Protein AF-A0A0C1UDI4-F1 (afdb_monomer_lite)

InterPro domains:
  IPR036388 Winged helix-like DNA-binding domain superfamily [G3DSA:1.10.10.10] (1-84)
  IPR036390 Winged helix DNA-binding domain superfamily [SSF46785] (1-79)
  IPR052067 Metal-responsive HTH-type transcriptional regulators [PTHR35790] (2-79)

Structure (mmCIF, N/CA/C/O backbone):
data_AF-A0A0C1UDI4-F1
#
_entry.id   AF-A0A0C1UDI4-F1
#
loop_
_atom_site.group_PDB
_atom_site.id
_atom_site.type_symbol
_atom_site.label_atom_id
_atom_site.label_alt_id
_atom_site.label_comp_id
_atom_site.label_asym_id
_atom_site.label_entity_id
_atom_site.label_seq_id
_atom_site.pdbx_PDB_ins_code
_atom_site.Cartn_x
_atom_site.Cartn_y
_atom_site.Cartn_z
_atom_site.occupancy
_atom_site.B_iso_or_equiv
_atom_site.auth_seq_id
_atom_site.auth_comp_id
_atom_site.auth_asym_id
_atom_site.auth_atom_id
_atom_site.pdbx_PDB_model_num
ATOM 1 N N . MET A 1 1 ? -4.150 8.410 10.297 1.00 82.81 1 MET A N 1
ATOM 2 C CA . MET A 1 1 ? -5.002 7.615 9.379 1.00 82.81 1 MET A CA 1
ATOM 3 C C . MET A 1 1 ? -6.075 6.805 10.118 1.00 82.81 1 MET A C 1
ATOM 5 O O . MET A 1 1 ? -7.254 7.052 9.905 1.00 82.81 1 MET A O 1
ATOM 9 N N . THR A 1 2 ? -5.706 5.912 11.042 1.00 91.50 2 THR A N 1
ATOM 10 C CA . THR A 1 2 ? -6.624 4.972 11.726 1.00 91.50 2 THR A CA 1
ATOM 11 C C . THR A 1 2 ? -7.797 5.631 12.461 1.00 91.50 2 THR A C 1
ATOM 13 O O . THR A 1 2 ? -8.929 5.175 12.336 1.00 91.50 2 THR A O 1
ATOM 16 N N . LYS A 1 3 ? -7.566 6.748 13.169 1.00 94.06 3 LYS A N 1
ATOM 17 C CA . LYS A 1 3 ? -8.634 7.510 13.848 1.00 94.06 3 LYS A CA 1
ATOM 18 C C . LYS A 1 3 ? -9.736 7.955 12.875 1.00 94.06 3 LYS A C 1
ATOM 20 O O . LYS A 1 3 ? -10.909 7.720 13.133 1.00 94.06 3 LYS A O 1
ATOM 25 N N . ARG A 1 4 ? -9.345 8.495 11.718 1.00 96.00 4 ARG A N 1
ATOM 26 C CA . ARG A 1 4 ? -10.269 8.922 10.658 1.00 96.00 4 ARG A CA 1
ATOM 27 C C . ARG A 1 4 ? -11.073 7.746 10.096 1.00 96.00 4 ARG A C 1
ATOM 2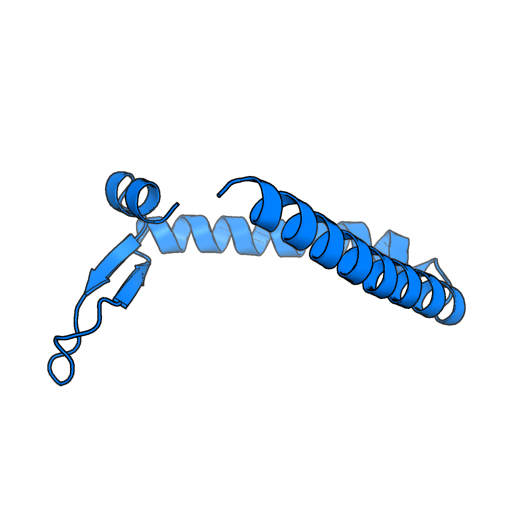9 O O . ARG A 1 4 ? -12.264 7.875 9.858 1.00 96.00 4 ARG A O 1
ATOM 36 N N . MET A 1 5 ? -10.439 6.587 9.917 1.00 95.94 5 MET A N 1
ATOM 37 C CA . MET A 1 5 ? -11.113 5.384 9.411 1.00 95.94 5 MET A CA 1
ATOM 38 C C . MET A 1 5 ? -12.135 4.819 10.415 1.00 95.94 5 MET A C 1
ATOM 40 O O . MET A 1 5 ? -13.187 4.326 10.008 1.00 95.94 5 MET A O 1
ATOM 44 N N . LEU A 1 6 ? -11.861 4.924 11.722 1.00 96.06 6 LEU A N 1
ATOM 45 C CA . LEU A 1 6 ? -12.831 4.602 12.777 1.00 96.06 6 LEU A CA 1
ATOM 46 C C . LEU A 1 6 ? -14.012 5.584 12.772 1.00 96.06 6 LEU A C 1
ATOM 48 O O . LEU A 1 6 ? -15.160 5.154 12.832 1.00 96.06 6 LEU A O 1
ATOM 52 N N . GLU A 1 7 ? -13.742 6.889 12.665 1.00 96.81 7 GLU A N 1
ATOM 53 C CA . GLU A 1 7 ? -14.775 7.938 12.578 1.00 96.81 7 GLU A CA 1
ATOM 54 C C . GLU A 1 7 ? -15.681 7.746 11.351 1.00 96.81 7 GLU A C 1
ATOM 56 O O . GLU A 1 7 ? -16.897 7.904 11.441 1.00 96.81 7 GLU A O 1
ATOM 61 N N . GLN A 1 8 ? -15.103 7.315 10.228 1.00 96.31 8 GLN A N 1
ATOM 62 C CA . GLN A 1 8 ? -15.819 6.966 8.997 1.00 96.31 8 GLN A CA 1
ATOM 63 C C . GLN A 1 8 ? -16.510 5.594 9.049 1.00 96.31 8 GLN A C 1
ATOM 65 O O . GLN A 1 8 ? -17.192 5.224 8.097 1.00 96.31 8 GLN A O 1
ATOM 70 N N . LYS A 1 9 ? -16.352 4.832 10.141 1.00 96.50 9 LYS A N 1
ATOM 71 C CA . LYS A 1 9 ? -16.936 3.493 10.343 1.00 96.50 9 LYS A CA 1
ATOM 72 C C . LYS A 1 9 ? -16.557 2.469 9.267 1.00 96.50 9 LYS A C 1
ATOM 74 O O . LYS A 1 9 ? -17.280 1.496 9.058 1.00 96.50 9 LYS A O 1
ATOM 79 N N . VAL A 1 10 ? -15.419 2.657 8.599 1.00 97.44 10 VAL A N 1
ATOM 80 C CA . VAL A 1 10 ? -14.893 1.704 7.602 1.00 97.44 10 VAL A CA 1
ATOM 81 C C . VAL A 1 10 ? -14.024 0.622 8.248 1.00 97.44 10 VAL A C 1
ATOM 83 O O . VAL A 1 10 ? -13.840 -0.454 7.686 1.00 97.44 10 VAL A O 1
ATOM 86 N N . ILE A 1 11 ? -13.537 0.868 9.466 1.00 97.69 11 ILE A N 1
ATOM 87 C CA . ILE A 1 11 ? -12.879 -0.135 10.308 1.00 97.69 11 ILE A CA 1
ATOM 88 C C . ILE A 1 11 ? -13.508 -0.165 11.700 1.00 97.69 11 ILE A C 1
ATOM 90 O O . ILE A 1 11 ? -14.063 0.829 12.168 1.00 97.69 11 ILE A O 1
ATOM 94 N N . THR A 1 12 ? -13.380 -1.301 12.375 1.00 96.94 12 THR A N 1
ATOM 95 C CA . THR A 1 12 ? -13.709 -1.480 13.791 1.00 96.94 12 THR A CA 1
ATOM 96 C C . THR A 1 12 ? -12.490 -1.979 14.555 1.00 96.94 12 THR A C 1
ATOM 98 O O . THR A 1 12 ? -11.573 -2.538 13.956 1.00 96.94 12 THR A O 1
ATOM 101 N N . LYS A 1 13 ? -12.480 -1.784 15.876 1.00 95.19 13 LYS A N 1
ATOM 102 C CA . LYS A 1 13 ? -11.437 -2.295 16.772 1.00 95.19 13 LYS A CA 1
ATOM 103 C C . LYS A 1 13 ? -11.947 -3.492 17.568 1.00 95.19 13 LYS A C 1
ATOM 105 O O . LYS A 1 13 ? -13.093 -3.490 18.013 1.00 95.19 13 LYS A O 1
ATOM 110 N N . TYR A 1 14 ? -11.087 -4.474 17.797 1.00 93.81 14 TYR A N 1
ATOM 111 C CA . TYR A 1 14 ? -11.377 -5.617 18.659 1.00 93.81 14 TYR A CA 1
ATOM 112 C C . TYR A 1 14 ? -10.125 -6.052 19.426 1.00 93.81 14 TYR A C 1
ATOM 114 O O . TYR A 1 14 ? -9.003 -5.687 19.080 1.00 93.81 14 TYR A O 1
ATOM 122 N N . GLN A 1 15 ? -10.322 -6.825 20.490 1.00 94.25 15 GLN A N 1
ATOM 123 C CA . GLN A 1 15 ? -9.244 -7.466 21.238 1.00 94.25 15 GLN A CA 1
ATOM 124 C C . GLN A 1 15 ? -9.526 -8.956 21.286 1.00 94.25 15 GLN A C 1
ATOM 126 O O . GLN A 1 15 ? -10.687 -9.365 21.383 1.00 94.25 15 GLN A O 1
ATOM 131 N N . ARG A 1 16 ? -8.481 -9.773 21.195 1.00 91.19 16 ARG A N 1
ATOM 132 C CA . ARG A 1 16 ? -8.666 -11.215 21.313 1.00 91.19 16 ARG A CA 1
ATOM 133 C C . ARG A 1 16 ? -8.907 -11.579 22.776 1.00 91.19 16 ARG A C 1
ATOM 135 O O . ARG A 1 16 ? -8.397 -10.928 23.686 1.00 91.19 16 ARG A O 1
ATOM 142 N N . SER A 1 17 ? -9.674 -12.637 23.012 1.00 89.19 17 SER A N 1
ATOM 143 C CA . SER A 1 17 ? -9.976 -13.106 24.370 1.00 89.19 17 SER A CA 1
ATOM 144 C C . SER A 1 17 ? -8.724 -13.529 25.147 1.00 89.19 17 SER A C 1
ATOM 146 O O . SER A 1 17 ? -8.687 -13.368 26.365 1.00 89.19 17 SER A O 1
ATOM 148 N N . ASP A 1 18 ? -7.710 -14.035 24.441 1.00 90.94 18 ASP A N 1
ATOM 149 C CA . ASP A 1 18 ? -6.413 -14.492 24.952 1.00 90.94 18 ASP A CA 1
ATOM 150 C C . ASP A 1 18 ? -5.343 -13.386 25.031 1.00 90.94 18 ASP A C 1
ATOM 152 O O . ASP A 1 18 ? -4.357 -13.546 25.747 1.00 90.94 18 ASP A O 1
ATOM 156 N N . ASN A 1 19 ? -5.535 -12.246 24.357 1.00 84.75 19 ASN A N 1
ATOM 157 C CA . ASN A 1 19 ? -4.615 -11.107 24.392 1.00 84.75 19 ASN A CA 1
ATOM 158 C C . ASN A 1 19 ? -5.381 -9.778 24.462 1.00 84.75 19 ASN A C 1
ATOM 160 O O . ASN A 1 19 ? -5.820 -9.228 23.450 1.00 84.75 19 ASN A O 1
ATOM 164 N N . LYS A 1 20 ? -5.486 -9.239 25.683 1.00 83.12 20 LYS A N 1
ATOM 165 C CA . LYS A 1 20 ? -6.101 -7.931 25.966 1.00 83.12 20 LYS A CA 1
ATOM 166 C C . LYS A 1 20 ? -5.112 -6.761 25.924 1.00 83.12 20 LYS A C 1
ATOM 168 O O . LYS A 1 20 ? -5.521 -5.624 26.150 1.00 83.12 20 LYS A O 1
ATOM 173 N N . LYS A 1 21 ? -3.820 -7.016 25.687 1.00 90.00 21 LYS A N 1
ATOM 174 C CA . LYS A 1 21 ? -2.802 -5.959 25.593 1.00 90.00 21 LYS A CA 1
ATOM 175 C C . LYS A 1 21 ? -2.825 -5.297 24.216 1.00 90.00 21 LYS A C 1
ATOM 177 O O . LYS A 1 21 ? -2.619 -4.093 24.113 1.00 90.00 21 LYS A O 1
ATOM 182 N N . GLU A 1 22 ? -3.104 -6.071 23.174 1.00 92.12 22 GLU A N 1
ATOM 183 C CA . GLU A 1 22 ? -3.130 -5.587 21.794 1.00 92.12 22 GLU A CA 1
ATOM 184 C C . GLU A 1 22 ? -4.531 -5.154 21.349 1.00 92.12 22 GLU A C 1
ATOM 186 O O . GLU A 1 22 ? -5.554 -5.646 21.834 1.00 92.12 22 GLU A O 1
ATOM 191 N N . ILE A 1 23 ? -4.568 -4.202 20.416 1.00 90.81 23 ILE A N 1
ATOM 192 C CA . ILE A 1 23 ? -5.782 -3.743 19.742 1.00 90.81 23 ILE A CA 1
ATOM 193 C C . ILE A 1 23 ? -5.634 -4.095 18.268 1.00 90.81 23 ILE A C 1
ATOM 195 O O . ILE A 1 23 ? -4.711 -3.628 17.604 1.00 90.81 23 ILE A O 1
ATOM 199 N N . TYR A 1 24 ? -6.570 -4.888 17.767 1.00 93.94 24 TYR A N 1
ATOM 200 C CA . TYR A 1 24 ? -6.652 -5.273 16.366 1.00 93.94 24 TYR A CA 1
ATOM 201 C C . TYR A 1 24 ? -7.738 -4.466 15.662 1.00 93.94 24 TYR A C 1
ATOM 203 O O . TYR A 1 24 ? -8.667 -3.958 16.298 1.00 93.94 24 TYR A O 1
ATOM 211 N N . PHE A 1 25 ? -7.640 -4.381 14.338 1.00 95.75 25 PHE A N 1
ATOM 212 C CA . PHE A 1 25 ? -8.626 -3.716 13.496 1.00 95.75 25 PHE A CA 1
ATOM 213 C C . PHE A 1 25 ? -9.156 -4.673 12.436 1.00 95.75 25 PHE A C 1
ATOM 215 O O . PHE A 1 25 ? -8.404 -5.472 11.885 1.00 95.75 25 PHE A O 1
ATOM 222 N N . ALA A 1 26 ? -10.447 -4.575 12.142 1.00 96.38 26 ALA A N 1
ATOM 223 C CA . ALA A 1 26 ? -11.092 -5.311 11.062 1.00 96.38 26 ALA A CA 1
ATOM 224 C C . ALA A 1 26 ? -11.891 -4.351 10.179 1.00 96.38 26 ALA A C 1
ATOM 226 O O . ALA A 1 26 ? -12.424 -3.353 10.673 1.00 96.38 26 ALA A O 1
ATOM 227 N N . LEU A 1 27 ? -11.999 -4.658 8.883 1.00 97.62 27 LEU A N 1
ATOM 228 C CA . LEU A 1 27 ? -12.914 -3.947 7.993 1.00 97.62 27 LEU A CA 1
ATOM 229 C C . LEU A 1 27 ? -14.357 -4.202 8.439 1.00 97.62 27 LEU A C 1
ATOM 231 O O . LEU A 1 27 ? -14.749 -5.344 8.694 1.00 97.62 27 LEU A O 1
ATOM 235 N N . THR A 1 28 ? -15.153 -3.139 8.497 1.00 97.94 28 THR A N 1
ATOM 236 C CA . THR A 1 28 ? -16.614 -3.275 8.550 1.00 97.94 28 THR A CA 1
ATOM 237 C C . THR A 1 28 ? -17.135 -3.699 7.178 1.00 97.94 28 THR A C 1
ATOM 239 O O . THR A 1 28 ? -16.380 -3.713 6.206 1.00 97.94 28 THR A O 1
ATOM 242 N N . ASP A 1 29 ? -18.423 -4.013 7.055 1.00 98.12 29 ASP A N 1
ATOM 243 C CA . ASP A 1 29 ? -18.988 -4.351 5.742 1.00 98.12 29 ASP A CA 1
ATOM 244 C C . ASP A 1 29 ? -18.887 -3.174 4.758 1.00 98.12 29 ASP A C 1
ATOM 246 O O . ASP A 1 29 ? -18.461 -3.366 3.621 1.00 98.12 29 ASP A O 1
ATOM 250 N N . LEU A 1 30 ? -19.088 -1.937 5.234 1.00 97.25 30 LEU A N 1
ATOM 251 C CA . LEU A 1 30 ? -18.797 -0.725 4.459 1.00 97.25 30 LEU A CA 1
ATOM 252 C C . LEU A 1 30 ? -17.316 -0.647 4.046 1.00 97.25 30 LEU A C 1
ATOM 254 O O . LEU A 1 30 ? -16.994 -0.309 2.908 1.00 97.25 30 LEU A O 1
ATOM 258 N N . GLY A 1 31 ? -16.399 -0.968 4.963 1.00 97.81 31 GLY A N 1
ATOM 259 C CA . GLY A 1 31 ? -14.968 -1.022 4.665 1.00 97.81 31 GLY A CA 1
ATOM 260 C C . GLY A 1 31 ? -14.614 -2.052 3.595 1.00 97.81 31 GLY A C 1
ATOM 261 O O . GLY A 1 31 ? -13.784 -1.769 2.734 1.00 97.8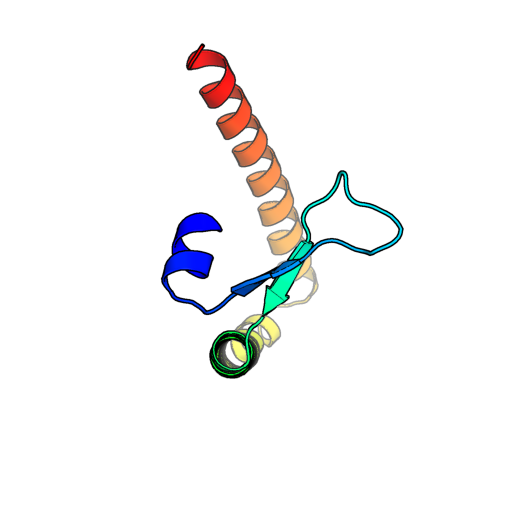1 31 GLY A O 1
ATOM 262 N N . LYS A 1 32 ? -15.265 -3.221 3.610 1.00 98.12 32 LYS A N 1
ATOM 263 C CA . LYS A 1 32 ? -15.086 -4.267 2.593 1.00 98.12 32 LYS A CA 1
ATOM 264 C C . LYS A 1 32 ? -15.595 -3.816 1.228 1.00 98.12 32 LYS A C 1
ATOM 266 O O . LYS A 1 32 ? -14.906 -4.030 0.240 1.00 98.12 32 LYS A O 1
ATOM 271 N N . GLU A 1 33 ? -16.750 -3.157 1.156 1.00 97.69 33 GLU A N 1
ATOM 272 C CA . GLU A 1 33 ? -17.266 -2.621 -0.112 1.00 97.69 33 GLU A CA 1
ATOM 273 C C . GLU A 1 33 ? -16.302 -1.610 -0.745 1.00 97.69 33 GLU A C 1
ATOM 275 O O . GLU A 1 33 ? -16.061 -1.642 -1.953 1.00 97.69 33 GLU A O 1
ATOM 280 N N . ILE A 1 34 ? -15.726 -0.720 0.069 1.00 96.56 34 ILE A N 1
ATOM 281 C CA . ILE A 1 34 ? -14.719 0.245 -0.390 1.00 96.56 34 ILE A CA 1
ATOM 282 C C . ILE A 1 34 ? -13.448 -0.483 -0.830 1.00 96.56 34 ILE A C 1
ATOM 284 O O . ILE A 1 34 ? -12.916 -0.177 -1.896 1.00 96.56 34 ILE A O 1
ATOM 288 N N . TYR A 1 35 ? -12.991 -1.459 -0.044 1.00 96.81 35 TYR A N 1
ATOM 289 C CA . TYR A 1 35 ? -11.827 -2.273 -0.377 1.00 9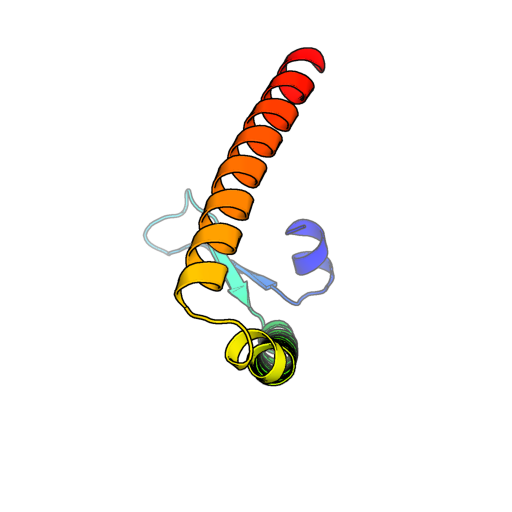6.81 35 TYR A CA 1
ATOM 290 C C . TYR A 1 35 ? -11.991 -2.976 -1.727 1.00 96.81 35 TYR A C 1
ATOM 292 O O . TYR A 1 35 ? -11.095 -2.883 -2.553 1.00 96.81 35 TYR A O 1
ATOM 300 N N . VAL A 1 36 ? -13.144 -3.591 -2.004 1.00 97.81 36 VAL A N 1
ATOM 301 C CA . VAL A 1 36 ? -13.401 -4.268 -3.288 1.00 97.81 36 VAL A CA 1
ATOM 302 C C . VAL A 1 36 ? -13.333 -3.289 -4.462 1.00 97.81 36 VAL A C 1
ATOM 304 O O . VAL A 1 36 ? -12.743 -3.597 -5.495 1.00 97.81 36 VAL A O 1
ATOM 307 N N . LYS A 1 37 ? -13.899 -2.082 -4.319 1.00 96.88 37 LYS A N 1
ATOM 308 C CA . LYS A 1 37 ? -13.802 -1.046 -5.364 1.00 96.88 37 LYS A CA 1
ATOM 309 C C . LYS A 1 37 ? -12.360 -0.593 -5.579 1.00 96.88 37 LYS A C 1
ATOM 311 O O . LYS A 1 37 ? -11.948 -0.401 -6.717 1.00 96.88 37 LYS A O 1
ATOM 316 N N . HIS A 1 38 ? -11.613 -0.429 -4.493 1.00 96.38 38 HIS A N 1
ATOM 317 C CA . HIS A 1 38 ? -10.206 -0.054 -4.529 1.00 96.38 38 HIS A CA 1
ATOM 318 C C . HIS A 1 38 ? -9.346 -1.145 -5.178 1.00 96.38 38 HIS A C 1
ATOM 320 O O . HIS A 1 38 ? -8.542 -0.845 -6.050 1.00 96.38 38 HIS A O 1
ATOM 326 N N . GLU A 1 39 ? -9.555 -2.409 -4.812 1.00 96.62 39 GLU A N 1
ATOM 327 C CA . GLU A 1 39 ? -8.867 -3.560 -5.400 1.00 96.62 39 GLU A CA 1
ATOM 328 C C . GLU A 1 39 ? -9.157 -3.670 -6.901 1.00 96.62 39 GLU A C 1
ATOM 330 O O . GLU A 1 39 ? -8.242 -3.888 -7.690 1.00 96.62 39 GLU A O 1
ATOM 335 N N . LYS A 1 40 ? -10.414 -3.459 -7.314 1.00 97.19 40 LYS A N 1
ATOM 336 C CA . LYS A 1 40 ? -10.761 -3.411 -8.736 1.00 97.19 40 LYS A CA 1
ATOM 337 C C . LYS A 1 40 ? -10.029 -2.277 -9.455 1.00 97.19 40 LYS A C 1
ATOM 339 O O . LYS A 1 40 ? -9.431 -2.523 -10.490 1.00 97.19 40 LYS A O 1
ATOM 344 N N . ALA A 1 41 ? -10.043 -1.066 -8.899 1.00 96.25 41 ALA A N 1
ATOM 345 C CA . ALA A 1 41 ? -9.340 0.064 -9.500 1.00 96.25 41 ALA A CA 1
ATOM 346 C C . ALA A 1 41 ? -7.832 -0.204 -9.631 1.00 96.25 41 ALA A C 1
ATOM 348 O O . ALA A 1 41 ? -7.251 0.124 -10.657 1.00 96.25 41 ALA A O 1
ATOM 349 N N . HIS A 1 42 ? -7.214 -0.844 -8.631 1.00 95.62 42 HIS A N 1
ATOM 350 C CA . HIS A 1 42 ? -5.821 -1.282 -8.718 1.00 95.62 42 HIS A CA 1
ATOM 351 C C . HIS A 1 42 ? -5.583 -2.233 -9.887 1.00 95.62 42 HIS A C 1
ATOM 353 O O . HIS A 1 42 ? -4.675 -1.979 -10.670 1.00 95.62 42 HIS A O 1
ATOM 359 N N . LYS A 1 43 ? -6.419 -3.265 -10.043 1.00 95.12 43 LYS A N 1
ATOM 360 C CA . LYS A 1 43 ? -6.318 -4.202 -11.172 1.00 95.12 43 LYS A CA 1
ATOM 361 C C . LYS A 1 43 ? -6.482 -3.489 -12.512 1.00 95.12 43 LYS A C 1
ATOM 363 O O . LYS A 1 43 ? -5.658 -3.676 -13.395 1.00 95.12 43 LYS A O 1
ATOM 368 N N . ASP A 1 44 ? -7.478 -2.612 -12.628 1.00 95.38 44 ASP A N 1
ATOM 369 C CA . ASP A 1 44 ? -7.722 -1.844 -13.852 1.00 95.38 44 ASP A CA 1
ATOM 370 C C . ASP A 1 44 ? -6.508 -0.950 -14.206 1.00 95.38 44 ASP A C 1
ATOM 372 O O . ASP A 1 44 ? -6.172 -0.784 -15.379 1.00 95.38 44 ASP A O 1
ATOM 376 N N . TYR A 1 45 ? -5.825 -0.370 -13.209 1.00 94.38 45 TYR A N 1
ATOM 377 C CA . TYR A 1 45 ? -4.612 0.429 -13.427 1.00 94.38 45 TYR A CA 1
ATOM 378 C C . TYR A 1 45 ? -3.401 -0.429 -13.788 1.00 94.38 45 TYR A C 1
ATOM 380 O O . TYR A 1 45 ? -2.664 -0.068 -14.703 1.00 94.38 45 TYR A O 1
ATOM 388 N N . GLU A 1 46 ? -3.212 -1.558 -13.103 1.00 92.62 46 GLU A N 1
ATOM 389 C CA . GLU A 1 46 ? -2.151 -2.516 -13.412 1.00 92.62 46 GLU A CA 1
ATOM 390 C C . GLU A 1 46 ? -2.287 -3.029 -14.845 1.00 92.62 46 GLU A C 1
ATOM 392 O O . GLU A 1 46 ? -1.326 -2.953 -15.601 1.00 92.62 46 GLU A O 1
ATOM 397 N N . GLU A 1 47 ? -3.477 -3.471 -15.255 1.00 93.38 47 GLU A N 1
ATOM 398 C CA . GLU A 1 47 ? -3.737 -3.957 -16.615 1.00 93.38 47 GLU A CA 1
ATOM 399 C C . GLU A 1 47 ? -3.488 -2.871 -17.669 1.00 93.38 47 GLU A C 1
ATOM 401 O O . GLU A 1 47 ? -2.813 -3.125 -18.668 1.00 93.38 47 GLU A O 1
ATOM 406 N N . ARG A 1 48 ? -3.974 -1.645 -17.425 1.00 94.12 48 ARG A N 1
ATOM 407 C CA . ARG A 1 48 ? -3.757 -0.498 -18.318 1.00 94.12 48 ARG A CA 1
ATOM 408 C C . ARG A 1 48 ? -2.270 -0.211 -18.519 1.00 94.12 48 ARG A C 1
ATOM 410 O O . ARG A 1 48 ? -1.838 0.037 -19.643 1.00 94.12 48 ARG A O 1
ATOM 417 N N . ASP A 1 49 ? -1.500 -0.196 -17.437 1.00 93.19 49 ASP A N 1
ATOM 418 C CA . ASP A 1 49 ? -0.097 0.215 -17.484 1.00 93.19 49 ASP A CA 1
ATOM 419 C C . ASP A 1 49 ? 0.819 -0.940 -17.925 1.00 93.19 49 ASP A C 1
ATOM 421 O O . ASP A 1 49 ? 1.853 -0.708 -18.559 1.00 93.19 49 ASP A O 1
ATOM 425 N N . LEU A 1 50 ? 0.410 -2.193 -17.699 1.00 91.81 50 LEU A N 1
ATOM 426 C CA . LEU A 1 50 ? 1.123 -3.387 -18.154 1.00 91.81 50 LEU A CA 1
ATOM 427 C C . LEU A 1 50 ? 1.317 -3.392 -19.676 1.00 91.81 50 LEU A C 1
ATOM 429 O O . LEU A 1 50 ? 2.395 -3.753 -20.147 1.00 91.81 50 LEU A O 1
ATOM 433 N N . GLU A 1 51 ? 0.332 -2.926 -20.450 1.00 90.94 51 GLU A N 1
ATOM 434 C CA . GLU A 1 51 ? 0.456 -2.802 -21.910 1.00 90.94 51 GLU A CA 1
ATOM 435 C C . GLU A 1 51 ? 1.596 -1.874 -22.350 1.00 90.94 51 GLU A C 1
ATOM 437 O O . GLU A 1 51 ? 2.150 -2.039 -23.442 1.00 90.94 51 GLU A O 1
ATOM 442 N N . PHE A 1 52 ? 1.923 -0.858 -21.549 1.00 93.12 52 PHE A N 1
ATOM 443 C CA . PHE A 1 52 ? 3.052 0.026 -21.813 1.00 93.12 52 PHE A CA 1
ATOM 444 C C . PHE A 1 52 ? 4.367 -0.661 -21.437 1.00 93.12 52 PHE A C 1
ATOM 446 O O . PHE A 1 52 ? 5.285 -0.705 -22.257 1.00 93.12 52 PHE A O 1
ATOM 453 N N . PHE A 1 53 ? 4.441 -1.251 -20.240 1.00 90.38 53 PHE A N 1
ATOM 454 C CA . PHE A 1 53 ? 5.659 -1.900 -19.750 1.00 90.38 53 PHE A CA 1
ATOM 455 C C . PHE A 1 53 ? 6.070 -3.110 -20.594 1.00 90.38 53 PHE A C 1
ATOM 457 O O . PHE A 1 53 ? 7.253 -3.273 -20.871 1.00 90.38 53 PHE A O 1
ATOM 464 N N . GLN A 1 54 ? 5.116 -3.892 -21.109 1.00 91.94 54 GLN A N 1
ATOM 465 C CA . GLN A 1 54 ? 5.391 -5.022 -22.009 1.00 91.94 54 GLN A CA 1
ATOM 466 C C . GLN A 1 54 ? 6.101 -4.626 -23.315 1.00 91.94 54 GLN A C 1
ATOM 468 O O . GLN A 1 54 ? 6.671 -5.485 -23.986 1.00 91.94 54 GLN A O 1
ATOM 473 N N . ARG A 1 55 ? 6.077 -3.344 -23.704 1.00 94.88 55 ARG A N 1
ATOM 474 C CA . ARG A 1 55 ? 6.786 -2.847 -24.898 1.00 94.88 55 ARG A CA 1
ATOM 475 C C . ARG A 1 55 ? 8.264 -2.572 -24.631 1.00 94.88 55 ARG A C 1
ATOM 477 O O . ARG A 1 55 ? 9.028 -2.437 -25.584 1.00 94.88 55 ARG A O 1
ATOM 484 N N . ILE A 1 56 ? 8.649 -2.450 -23.364 1.00 95.44 56 ILE A N 1
ATOM 485 C CA . ILE A 1 56 ? 10.022 -2.202 -22.926 1.00 95.44 56 ILE A CA 1
ATOM 486 C C . ILE A 1 56 ? 10.733 -3.550 -22.832 1.00 95.44 56 ILE A C 1
ATOM 488 O O . ILE A 1 56 ? 10.162 -4.515 -22.321 1.00 95.44 56 ILE A O 1
ATOM 492 N N . LYS A 1 57 ? 11.974 -3.638 -23.320 1.00 96.25 57 LYS A N 1
ATOM 493 C CA . LYS A 1 57 ? 12.741 -4.889 -23.240 1.00 96.25 57 LYS A CA 1
ATOM 494 C C . LYS A 1 57 ? 13.031 -5.241 -21.786 1.00 96.25 57 LYS A C 1
ATOM 496 O O . LYS A 1 57 ? 13.290 -4.352 -20.986 1.00 96.25 57 LYS A O 1
ATOM 501 N N . GLU A 1 58 ? 13.065 -6.531 -21.474 1.00 94.75 58 GLU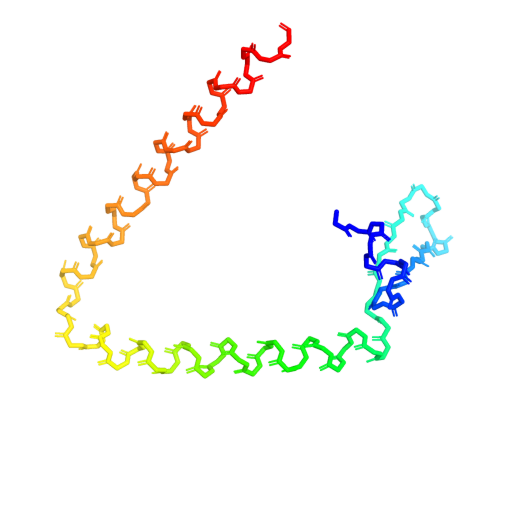 A N 1
ATOM 502 C CA . GLU A 1 58 ? 13.348 -7.031 -20.120 1.00 94.75 58 GLU A CA 1
ATOM 503 C C . GLU A 1 58 ? 14.654 -6.448 -19.547 1.00 94.75 58 GLU A C 1
ATOM 505 O O . GLU A 1 58 ? 14.654 -5.911 -18.448 1.00 94.75 58 GLU A O 1
ATOM 510 N N . GLU A 1 59 ? 15.722 -6.390 -20.351 1.00 96.69 59 GLU A N 1
ATOM 511 C CA . GLU A 1 59 ? 17.002 -5.770 -19.966 1.00 96.69 59 GLU A CA 1
ATOM 512 C C . GLU A 1 59 ? 16.865 -4.289 -19.559 1.00 96.69 59 GLU A C 1
ATOM 514 O O . GLU A 1 59 ? 17.542 -3.817 -18.649 1.00 96.69 59 GLU A O 1
ATOM 519 N N . GLU A 1 60 ? 15.993 -3.531 -20.231 1.00 97.12 60 GLU A N 1
ATOM 520 C CA . GLU A 1 60 ? 15.728 -2.126 -19.904 1.00 97.12 60 GLU A CA 1
ATOM 521 C C . GLU A 1 60 ? 14.832 -2.006 -18.666 1.00 97.12 60 GLU A C 1
ATOM 523 O O . GLU A 1 60 ? 15.026 -1.095 -17.860 1.00 97.12 60 GLU A O 1
ATOM 528 N N . GLN A 1 61 ? 13.887 -2.935 -18.479 1.00 95.38 61 GLN A N 1
ATOM 529 C CA . GLN A 1 61 ? 13.077 -3.011 -17.263 1.00 95.38 61 GLN A CA 1
ATOM 530 C C . GLN A 1 61 ? 13.959 -3.257 -16.036 1.00 95.38 61 GLN A C 1
ATOM 532 O O . GLN A 1 61 ? 13.814 -2.538 -15.050 1.00 95.38 61 GLN A O 1
ATOM 537 N N . ASP A 1 62 ? 14.924 -4.176 -16.114 1.00 97.12 62 ASP A N 1
ATOM 538 C CA . ASP A 1 62 ? 15.870 -4.455 -15.026 1.00 97.12 62 ASP A CA 1
ATOM 539 C C . ASP A 1 62 ? 16.688 -3.215 -14.641 1.00 97.12 62 ASP A C 1
ATOM 541 O O . ASP A 1 62 ? 16.881 -2.921 -13.457 1.00 97.12 62 ASP A O 1
ATOM 545 N N . ILE A 1 63 ? 17.138 -2.441 -15.635 1.00 97.56 63 ILE A N 1
ATOM 546 C CA . ILE A 1 63 ? 17.857 -1.181 -15.401 1.00 97.56 63 ILE A CA 1
ATOM 547 C C . ILE A 1 63 ? 16.953 -0.170 -14.685 1.00 97.56 63 ILE A C 1
ATOM 549 O O . ILE A 1 63 ? 17.392 0.476 -13.729 1.00 97.56 63 ILE A O 1
ATOM 553 N N . ILE A 1 64 ? 15.700 -0.030 -15.127 1.00 96.31 64 ILE A N 1
ATOM 554 C CA . ILE A 1 64 ? 14.728 0.891 -14.522 1.00 96.31 64 ILE A CA 1
ATOM 555 C C . ILE A 1 64 ? 14.417 0.476 -13.081 1.00 96.31 64 ILE A C 1
ATOM 557 O O . ILE A 1 64 ? 14.432 1.328 -12.193 1.00 96.31 64 ILE A O 1
ATOM 561 N N . ILE A 1 65 ? 14.169 -0.813 -12.836 1.00 97.00 65 ILE A N 1
ATOM 562 C CA . ILE A 1 65 ? 13.891 -1.355 -11.500 1.00 97.00 65 ILE A CA 1
ATOM 563 C C . ILE A 1 65 ? 15.062 -1.053 -10.569 1.00 97.00 65 ILE A C 1
ATOM 565 O O . ILE A 1 65 ? 14.861 -0.443 -9.520 1.00 97.00 65 ILE A O 1
ATOM 569 N N . LYS A 1 66 ? 16.290 -1.377 -10.988 1.00 98.06 66 LYS A N 1
ATOM 570 C CA . LYS A 1 66 ? 17.492 -1.109 -10.195 1.00 98.06 66 LYS A CA 1
ATOM 571 C C . LYS A 1 66 ? 17.640 0.376 -9.856 1.00 98.06 66 LYS A C 1
ATOM 573 O O . LYS A 1 66 ? 17.939 0.722 -8.716 1.00 98.06 66 LYS A O 1
ATOM 578 N N . PHE A 1 67 ? 17.404 1.261 -10.825 1.00 98.12 67 PHE A N 1
ATOM 579 C CA . PHE A 1 67 ? 17.428 2.702 -10.580 1.00 98.12 67 PHE A CA 1
ATOM 580 C C . PHE A 1 67 ? 16.377 3.128 -9.544 1.00 98.12 67 PHE A C 1
ATOM 582 O O . PHE A 1 67 ? 16.696 3.884 -8.628 1.00 98.12 67 PHE A O 1
ATOM 589 N N . LEU A 1 68 ? 15.134 2.652 -9.673 1.00 97.94 68 LEU A N 1
ATOM 590 C CA . LEU A 1 68 ? 14.051 2.989 -8.746 1.00 97.94 68 LEU A CA 1
ATOM 591 C C . LEU A 1 68 ? 14.351 2.501 -7.323 1.00 97.94 68 LEU A C 1
ATOM 593 O O . LEU A 1 68 ? 14.097 3.232 -6.369 1.00 97.94 68 LEU A O 1
ATOM 597 N N . GLU A 1 69 ? 14.923 1.306 -7.170 1.00 98.00 69 GLU A N 1
ATOM 598 C CA . GLU A 1 69 ? 15.353 0.770 -5.874 1.00 98.00 69 GLU A CA 1
ATOM 599 C C . GLU A 1 69 ? 16.459 1.622 -5.237 1.00 98.00 69 GLU A C 1
ATOM 601 O O . GLU A 1 69 ? 16.333 2.041 -4.082 1.00 98.00 69 GLU A O 1
ATOM 606 N N . GLU A 1 70 ? 17.518 1.933 -5.990 1.00 98.19 70 GLU A N 1
ATOM 607 C CA . GLU A 1 70 ? 18.619 2.777 -5.513 1.00 98.19 70 GLU A CA 1
ATOM 608 C C . GLU A 1 70 ? 18.129 4.185 -5.140 1.00 98.19 70 GLU A C 1
ATOM 610 O O . GLU A 1 70 ? 18.522 4.739 -4.107 1.00 98.19 70 GLU A O 1
ATOM 615 N N . PHE A 1 71 ? 17.228 4.757 -5.942 1.00 98.06 71 PHE A N 1
ATOM 616 C CA . PHE A 1 71 ? 16.672 6.079 -5.687 1.00 98.06 71 PHE A CA 1
ATOM 617 C C . PHE A 1 71 ? 15.731 6.090 -4.479 1.00 98.06 71 PHE A C 1
ATOM 619 O O . PHE A 1 71 ? 15.820 6.996 -3.651 1.00 98.06 71 PHE A O 1
ATOM 626 N N . ASN A 1 72 ? 14.892 5.065 -4.309 1.00 97.25 72 ASN A N 1
ATOM 627 C CA . ASN A 1 72 ? 14.069 4.914 -3.110 1.00 97.25 72 ASN A CA 1
ATOM 628 C C . ASN A 1 72 ? 14.941 4.836 -1.853 1.00 97.25 72 ASN A C 1
ATOM 6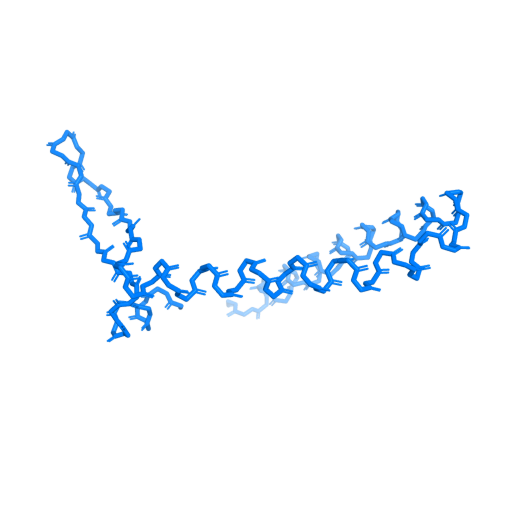30 O O . ASN A 1 72 ? 14.679 5.555 -0.891 1.00 97.25 72 ASN A O 1
ATOM 634 N N . HIS A 1 73 ? 16.024 4.053 -1.878 1.00 96.75 73 HIS A N 1
ATOM 635 C CA . HIS A 1 73 ? 16.954 3.979 -0.751 1.00 96.75 73 HIS A CA 1
ATOM 636 C C . HIS A 1 73 ? 17.619 5.332 -0.453 1.00 96.75 73 HIS A C 1
ATOM 638 O O . HIS A 1 73 ? 17.741 5.739 0.705 1.00 96.75 73 HIS A O 1
ATOM 644 N N . HIS A 1 74 ? 18.015 6.069 -1.493 1.00 96.50 74 HIS A N 1
ATOM 645 C CA . HIS A 1 74 ? 18.531 7.427 -1.338 1.00 96.50 74 HIS A CA 1
ATOM 646 C C . HIS A 1 74 ? 17.511 8.356 -0.660 1.00 96.50 74 HIS A C 1
ATOM 648 O O . HIS A 1 74 ? 17.865 9.072 0.280 1.00 96.50 74 HIS A O 1
ATOM 654 N N . LEU A 1 75 ? 16.250 8.326 -1.101 1.00 96.56 75 LEU A N 1
ATOM 655 C CA . LEU A 1 75 ? 15.178 9.138 -0.527 1.00 96.56 75 LEU A CA 1
ATOM 656 C C . LEU A 1 75 ? 14.866 8.748 0.920 1.00 96.56 75 LEU A C 1
ATOM 658 O O . LEU A 1 75 ? 14.697 9.631 1.755 1.00 96.56 75 LEU A O 1
ATOM 662 N N . GLU A 1 76 ? 14.846 7.456 1.251 1.00 95.00 76 GLU A N 1
ATOM 663 C CA . GLU A 1 76 ? 14.682 6.993 2.634 1.00 95.00 76 GLU A CA 1
ATOM 664 C C . GLU A 1 76 ? 15.777 7.537 3.552 1.00 95.00 76 GLU A C 1
ATOM 666 O O . GLU A 1 76 ? 15.493 7.979 4.666 1.00 95.00 76 GLU A O 1
ATOM 671 N N . ASN A 1 77 ? 17.030 7.534 3.089 1.00 95.06 77 ASN A N 1
ATOM 672 C CA . ASN A 1 77 ? 18.137 8.112 3.844 1.00 95.06 77 ASN A CA 1
ATOM 673 C C . ASN A 1 77 ? 17.957 9.624 4.014 1.00 95.06 77 ASN A C 1
ATOM 675 O O . ASN A 1 77 ? 18.192 10.139 5.103 1.00 95.06 77 ASN A O 1
ATOM 679 N N . LYS A 1 78 ? 17.462 10.325 2.987 1.00 94.38 78 LYS A N 1
ATOM 680 C CA . LYS A 1 78 ? 17.154 11.758 3.085 1.00 94.38 78 LYS A CA 1
ATOM 681 C C . LYS A 1 78 ? 16.021 12.072 4.053 1.00 94.38 78 LYS A C 1
ATOM 683 O O . LYS A 1 78 ? 16.137 13.034 4.802 1.00 94.38 78 LYS A O 1
ATOM 688 N N . ILE A 1 79 ? 14.962 11.266 4.076 1.00 93.88 79 ILE A N 1
ATOM 689 C CA . ILE A 1 79 ? 13.869 11.418 5.046 1.00 93.88 79 ILE A CA 1
ATOM 690 C C . ILE A 1 79 ? 14.406 11.223 6.467 1.00 93.88 79 ILE A C 1
ATOM 692 O O . ILE A 1 79 ? 14.164 12.063 7.322 1.00 93.88 79 ILE A O 1
ATOM 696 N N . LYS A 1 80 ? 15.212 10.178 6.701 1.00 91.31 80 LYS A N 1
ATOM 697 C CA . LYS A 1 80 ? 15.843 9.941 8.009 1.00 91.31 80 LYS A CA 1
ATOM 698 C C . LYS A 1 80 ? 16.755 11.088 8.432 1.00 91.31 80 LYS A C 1
ATOM 700 O O . LYS A 1 80 ? 16.723 11.473 9.590 1.00 91.31 80 LYS A O 1
ATOM 705 N N . GLU A 1 81 ? 17.568 11.623 7.519 1.00 91.12 81 GLU A N 1
ATOM 706 C CA . GLU A 1 81 ? 18.393 12.802 7.799 1.00 91.12 81 GLU A CA 1
ATOM 707 C C . GLU A 1 81 ? 17.523 13.975 8.263 1.00 91.12 81 GLU A C 1
ATOM 709 O O . GLU A 1 81 ? 17.842 14.576 9.278 1.00 91.12 81 GLU A O 1
ATOM 714 N N . LEU A 1 82 ? 16.416 14.268 7.570 1.00 86.88 82 LEU A N 1
ATOM 715 C CA . LEU A 1 82 ? 15.502 15.360 7.922 1.00 86.88 82 LEU A CA 1
ATOM 716 C C . LEU A 1 82 ? 14.790 15.139 9.265 1.00 86.88 82 LEU A C 1
ATOM 718 O O . LEU A 1 82 ? 14.747 16.067 10.066 1.00 86.88 82 LEU A O 1
ATOM 722 N N . ASP A 1 83 ? 14.315 13.922 9.539 1.00 76.44 83 ASP A N 1
ATOM 723 C CA . ASP A 1 83 ? 13.663 13.570 10.810 1.00 76.44 83 ASP A CA 1
ATOM 724 C C . ASP A 1 83 ? 14.627 13.678 12.010 1.00 76.44 83 ASP A C 1
ATOM 726 O O . ASP A 1 83 ? 14.194 13.936 13.128 1.00 76.44 83 ASP A O 1
ATOM 730 N N . ILE A 1 84 ? 15.943 13.524 11.801 1.00 60.88 84 ILE A N 1
ATOM 731 C CA . ILE A 1 84 ? 16.970 13.701 12.849 1.00 60.88 84 ILE A CA 1
ATOM 732 C C . ILE A 1 84 ? 17.199 15.190 13.193 1.00 60.88 84 ILE A C 1
ATOM 734 O O . ILE A 1 84 ? 17.749 15.492 14.250 1.00 60.88 84 ILE A O 1
ATOM 738 N N . TYR A 1 85 ? 16.783 16.130 12.337 1.00 52.72 85 TYR A N 1
ATOM 739 C CA . TYR A 1 85 ? 16.917 17.575 12.580 1.00 52.72 85 TYR A CA 1
ATOM 740 C C . TYR A 1 85 ? 15.653 18.231 13.166 1.00 52.72 85 TYR A C 1
ATOM 742 O O . TYR A 1 85 ? 15.664 19.444 13.385 1.00 52.72 85 TYR A O 1
ATOM 750 N N . GLU A 1 86 ? 14.582 17.467 13.413 1.00 49.16 86 GLU A N 1
ATOM 751 C CA . GLU A 1 86 ? 13.331 17.969 14.009 1.00 49.16 86 GLU A CA 1
ATOM 752 C C . GLU A 1 86 ? 13.207 17.741 15.537 1.00 49.16 86 GLU A C 1
ATOM 754 O O . GLU A 1 86 ? 12.174 18.102 16.106 1.00 49.16 86 GLU A O 1
ATOM 759 N N . ASP A 1 87 ? 14.253 17.229 16.208 1.00 40.19 87 ASP A N 1
ATOM 760 C CA . ASP A 1 87 ? 14.357 17.126 17.683 1.00 40.19 87 ASP A CA 1
ATOM 761 C C . ASP A 1 87 ? 15.138 18.294 18.331 1.00 40.19 87 ASP A C 1
ATOM 763 O O . ASP A 1 87 ? 16.289 18.574 17.913 1.00 40.19 87 ASP A O 1
#

Organism: NCBI:txid1418104

S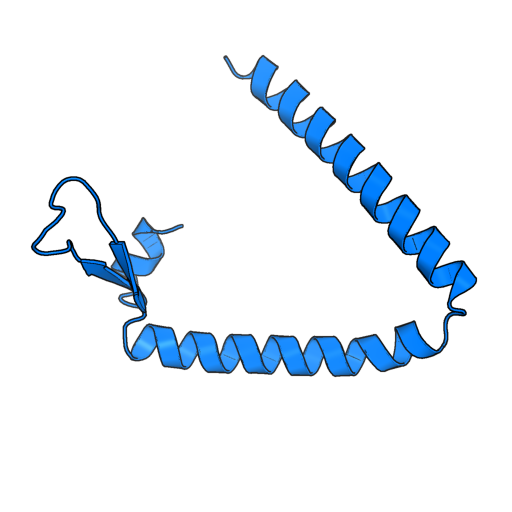econdary structure (DSSP, 8-state):
-HHHHHHTTSEEEEEETTEEEEEEEEE-HHHHHHHHHHHHHHHHHHHHHHHHHTTS-HHHHHHHHHHHHHHHHHHHHHHHHHHTT--

pLDDT: mean 92.55, std 10.05, range [40.19, 98.19]

Foldseek 3Di:
DVVVCVVVQQKDWDADPVGPPDIDIDGDPNVVVVVVVVVVVVVVVCVVCVVVVVVDDPVVVVVVVVVVVVVVVVVVVVVVVVVVVPD

Sequence (87 aa):
MTKRMLEQKVITKYQRSDNKKEIYFALTDLGKEIYVKHEKAHKDYEERDLEFFQRIKEEEQDIIIKFLEEFNHHLENKIKELDIYED

Radius of gyration: 20.2 Å; chains: 1; bounding box: 38×32×51 Å